Protein AF-A0A382LPT9-F1 (afdb_monomer)

Solvent-accessible surface area (backbone atoms only — not comparable to full-atom values): 5910 Å² total; per-residue (Å²): 134,86,81,78,83,80,83,74,87,54,73,67,58,54,51,52,51,52,52,52,52,49,56,51,48,67,55,47,56,62,49,50,55,54,50,51,54,55,49,51,54,54,45,52,52,50,50,53,51,48,38,54,50,27,38,51,52,50,20,51,52,32,30,73,76,68,75,42,80,48,74,69,98,51,57,66,79,59,36,95,70,71,63,90,87,71,70,61,94,87,47,79,73,87,77,123

Secondary structure (DSSP, 8-state):
-------PPPHHHHHHHHHHHHHHHHHHHHHHHHHHHHHHHHHHHHHHHHHHHHHHHHHHHHHHHHSS----SSTTTT-SSPPTT---TT---S--

pLDDT: m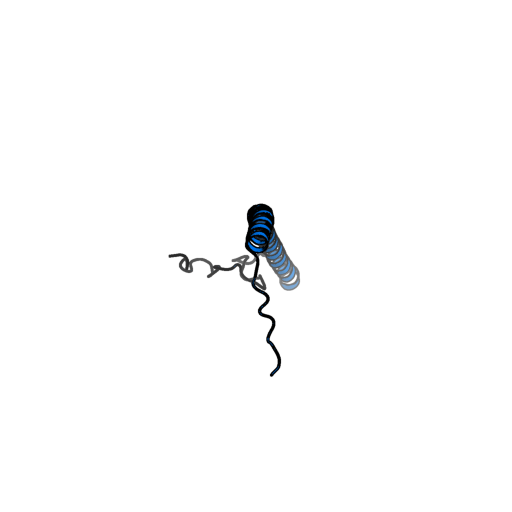ean 83.96, std 10.82, range [49.94, 96.88]

InterPro domains:
  IPR000983 General secretion pathway protein G-type pilin [PR00813] (8-33)
  IPR000983 General secretion pathway protein G-type pilin [PR00813] (44-62)
  IPR012902 Prokaryotic N-terminal methylation site [PF07963] (5-28)
  IPR012902 Prokaryotic N-terminal methylation site [TIGR02532] (6-29)
  IPR045584 Pilin-like [SSF54523] (9-64)

Radius of gyration: 27.94 Å; Cα contacts (8 Å, |Δi|>4): 37; chains: 1; bounding box: 41×29×91 Å

Organism: NCBI:txid408172

Foldseek 3Di:
DDDDPPPDDDPVNVVVVVVVVVVVCVVVVVVVVVVVVVVVVVVVVVVVVQLVVQQVVVQVVCCVPPVHRDGDPDSQVRGPDHPPQDPDDPDDRPPD

Sequence (96 aa):
MKQKIQNGFTLIELIIVMVLLGILAAVAVPKMGTTIASSEEATEDAIIAALSSAVEVYAMDQVVQNSNKSYPSNPFDEMDKLPDGYTGIGAPDQDG

Mean predicted aligned error: 10.97 Å

Structure (mmCIF, N/CA/C/O backbone):
data_AF-A0A382LPT9-F1
#
_entry.id   AF-A0A382LPT9-F1
#
loop_
_atom_site.group_PDB
_atom_site.id
_atom_site.type_symbol
_atom_site.label_atom_id
_atom_site.label_alt_id
_atom_site.label_comp_id
_atom_site.label_asym_id
_atom_site.label_entity_id
_atom_site.label_seq_id
_atom_site.pdbx_PDB_ins_code
_atom_site.Cartn_x
_atom_site.Cartn_y
_atom_site.Cartn_z
_atom_site.occupancy
_atom_site.B_iso_or_equiv
_atom_site.auth_seq_id
_atom_site.auth_comp_id
_atom_site.auth_asym_id
_atom_site.auth_atom_id
_atom_site.pdbx_PDB_model_num
ATOM 1 N N . MET A 1 1 ? 7.758 -11.571 58.841 1.00 63.91 1 MET A N 1
ATOM 2 C CA . MET A 1 1 ? 7.072 -12.032 57.613 1.00 63.91 1 MET A CA 1
ATOM 3 C C . MET A 1 1 ? 6.550 -10.801 56.880 1.00 63.91 1 MET A C 1
ATOM 5 O O . MET A 1 1 ? 5.771 -10.064 57.466 1.00 63.91 1 MET A O 1
ATOM 9 N N . LYS A 1 2 ? 7.043 -10.501 55.669 1.00 61.91 2 LYS A N 1
ATOM 10 C CA . LYS A 1 2 ? 6.535 -9.375 54.862 1.00 61.91 2 LYS A CA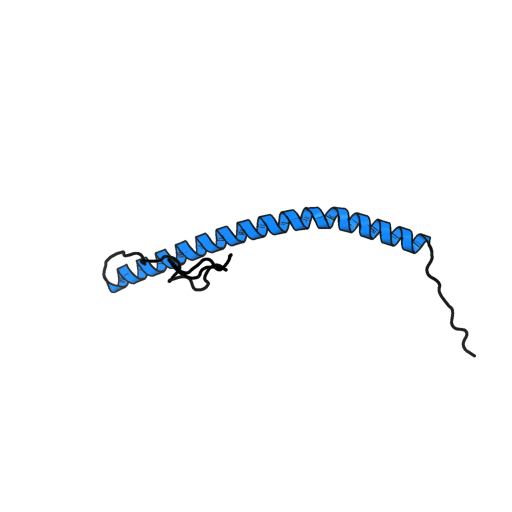 1
ATOM 11 C C . LYS A 1 2 ? 5.184 -9.779 54.265 1.00 61.91 2 LYS A C 1
ATOM 13 O O . LYS A 1 2 ? 5.131 -10.740 53.504 1.00 61.91 2 LYS A O 1
ATOM 18 N N . GLN A 1 3 ? 4.120 -9.066 54.623 1.00 67.00 3 GLN A N 1
ATOM 19 C CA . GLN A 1 3 ? 2.799 -9.229 54.017 1.00 67.00 3 GLN A CA 1
ATOM 20 C C . GLN A 1 3 ? 2.880 -8.776 52.552 1.00 67.00 3 GLN A C 1
ATOM 22 O O . GLN A 1 3 ? 3.212 -7.622 52.280 1.00 67.00 3 GLN A O 1
ATOM 27 N N . LYS A 1 4 ? 2.642 -9.689 51.602 1.00 69.50 4 LYS A N 1
ATOM 28 C CA . LYS A 1 4 ? 2.474 -9.323 50.191 1.00 69.50 4 LYS A CA 1
ATOM 29 C C . LYS A 1 4 ? 1.074 -8.740 50.034 1.00 69.50 4 LYS A C 1
ATOM 31 O O . LYS A 1 4 ? 0.096 -9.463 50.189 1.00 69.50 4 LYS A O 1
ATOM 36 N N . ILE A 1 5 ? 0.988 -7.451 49.728 1.00 73.06 5 ILE A N 1
ATOM 37 C CA . ILE A 1 5 ? -0.273 -6.814 49.351 1.00 73.06 5 ILE A CA 1
ATOM 38 C C . ILE A 1 5 ? -0.662 -7.378 47.980 1.00 73.06 5 ILE A C 1
ATOM 40 O O . ILE A 1 5 ? 0.043 -7.171 46.993 1.00 73.06 5 ILE A O 1
ATOM 44 N N . GLN A 1 6 ? -1.742 -8.154 47.936 1.00 70.50 6 GLN A N 1
ATOM 45 C CA . GLN A 1 6 ? -2.330 -8.638 46.693 1.00 70.50 6 GLN A CA 1
ATOM 46 C C . GLN A 1 6 ? -3.262 -7.544 46.164 1.00 70.50 6 GLN A C 1
ATOM 48 O O . GLN A 1 6 ? -4.417 -7.457 46.568 1.00 70.50 6 GLN A O 1
ATOM 53 N N . ASN A 1 7 ? -2.740 -6.675 45.298 1.00 74.12 7 ASN A N 1
ATOM 54 C CA . ASN A 1 7 ? -3.558 -5.708 44.570 1.00 74.12 7 ASN A CA 1
ATOM 55 C C . ASN A 1 7 ? -4.299 -6.459 43.456 1.00 74.12 7 ASN A C 1
ATOM 57 O O . ASN A 1 7 ? -3.715 -6.775 42.420 1.00 74.12 7 ASN A O 1
ATOM 61 N N . GLY A 1 8 ? -5.554 -6.826 43.716 1.00 73.56 8 GLY A N 1
ATOM 62 C CA . GLY A 1 8 ? -6.446 -7.413 42.720 1.00 73.56 8 GLY A CA 1
ATOM 63 C C . GLY A 1 8 ? -6.962 -6.354 41.746 1.00 73.56 8 GLY A C 1
ATOM 64 O O . GLY A 1 8 ? -7.254 -5.229 42.142 1.00 73.56 8 GLY A O 1
ATOM 65 N N . PHE A 1 9 ? -7.067 -6.734 40.477 1.00 78.12 9 PHE A N 1
ATOM 66 C CA . PHE A 1 9 ? -7.602 -5.904 39.401 1.00 78.12 9 PHE A CA 1
ATOM 67 C C . PHE A 1 9 ? -9.127 -5.751 39.541 1.00 78.12 9 PHE A C 1
ATOM 69 O O . PHE A 1 9 ? -9.819 -6.718 39.870 1.00 78.12 9 PHE A O 1
ATOM 76 N N . THR A 1 10 ? -9.667 -4.550 39.318 1.00 90.25 10 THR A N 1
ATOM 77 C CA . THR A 1 10 ? -11.102 -4.278 39.516 1.00 90.25 10 THR A CA 1
ATOM 78 C C . THR A 1 10 ? -11.920 -4.521 38.241 1.00 90.25 10 THR A C 1
ATOM 80 O O . THR A 1 10 ? -11.433 -4.356 37.126 1.00 90.25 10 THR A O 1
ATOM 83 N N . LEU A 1 11 ? -13.202 -4.892 38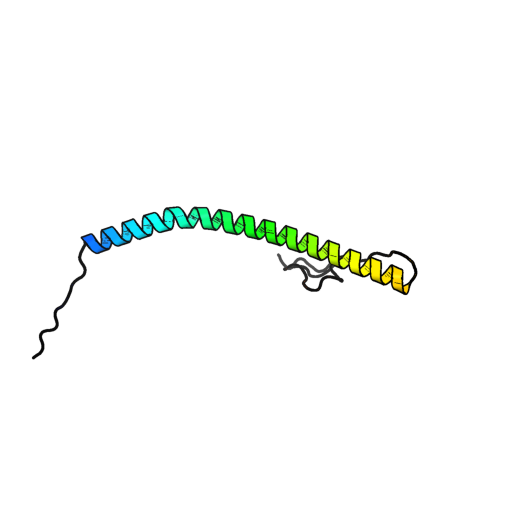.372 1.00 91.06 11 LEU A N 1
ATOM 84 C CA . LEU A 1 11 ? -14.077 -5.090 37.200 1.00 91.06 11 LEU A CA 1
ATOM 85 C C . LEU A 1 11 ? -14.247 -3.808 36.375 1.00 91.06 11 LEU A C 1
ATOM 87 O O . LEU A 1 11 ? -14.287 -3.862 35.148 1.00 91.06 11 LEU A O 1
ATOM 91 N N . ILE A 1 12 ? -14.313 -2.654 37.043 1.00 92.56 12 ILE A N 1
ATOM 92 C CA . ILE A 1 12 ? -14.439 -1.353 36.378 1.00 92.56 12 ILE A CA 1
ATOM 93 C C . ILE A 1 12 ? -13.223 -1.040 35.501 1.00 92.56 12 ILE A C 1
ATOM 95 O O . ILE A 1 12 ? -13.363 -0.481 34.419 1.00 92.56 12 ILE A O 1
ATOM 99 N N . GLU A 1 13 ? -12.040 -1.462 35.927 1.00 91.38 13 GLU A N 1
ATOM 100 C CA . GLU A 1 13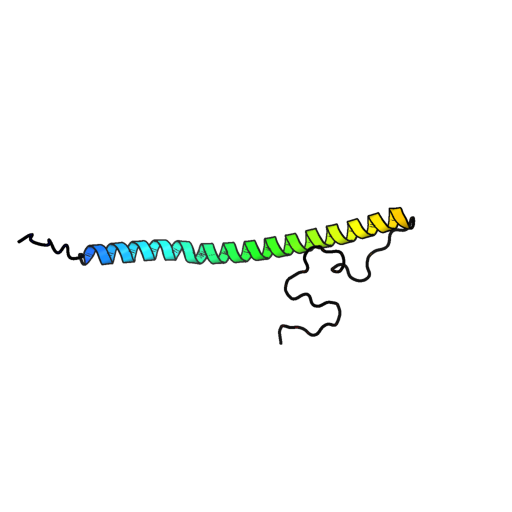 ? -10.789 -1.256 35.205 1.00 91.38 13 GLU A CA 1
ATOM 101 C C . GLU A 1 13 ? -10.754 -2.096 33.922 1.00 91.38 13 GLU A C 1
ATOM 103 O O . GLU A 1 13 ? -10.332 -1.610 32.877 1.00 91.38 13 GLU A O 1
ATOM 108 N N . LEU A 1 14 ? -11.333 -3.301 33.944 1.00 92.25 14 LEU A N 1
ATOM 109 C CA . LEU A 1 14 ? -11.465 -4.155 32.753 1.00 92.25 14 LEU A CA 1
ATOM 110 C C . LEU A 1 14 ? -12.452 -3.549 31.753 1.00 92.25 14 LEU A C 1
ATOM 112 O O . LEU A 1 14 ? -12.202 -3.560 30.549 1.00 92.25 14 LEU A O 1
ATOM 116 N N . ILE A 1 15 ? -13.549 -2.976 32.255 1.00 95.12 15 ILE A N 1
ATOM 117 C CA . ILE A 1 15 ? -14.557 -2.303 31.430 1.00 95.12 15 ILE A CA 1
ATOM 118 C C . ILE A 1 15 ? -13.954 -1.074 30.745 1.00 95.12 15 ILE A C 1
ATOM 120 O O . ILE A 1 15 ? -14.114 -0.914 29.537 1.00 95.12 15 ILE A O 1
ATOM 124 N N . ILE A 1 16 ? -13.226 -0.229 31.481 1.00 95.19 16 ILE A N 1
ATOM 125 C CA . ILE A 1 16 ? -12.582 0.959 30.904 1.00 95.19 16 ILE A CA 1
ATOM 126 C C . ILE A 1 16 ? -11.572 0.549 29.828 1.00 95.19 16 ILE A C 1
ATOM 128 O O . ILE A 1 16 ? -11.579 1.125 28.743 1.00 95.19 16 ILE A O 1
ATOM 132 N N . VAL A 1 17 ? -10.754 -0.479 30.076 1.00 95.38 17 VAL A N 1
ATOM 133 C CA . VAL A 1 17 ? -9.801 -0.986 29.076 1.00 95.38 17 VAL A CA 1
ATOM 134 C C . VAL A 1 17 ? -10.521 -1.476 27.818 1.00 95.38 17 VAL A C 1
ATOM 136 O O . VAL A 1 17 ? -10.113 -1.117 26.717 1.00 95.38 17 VAL A O 1
ATOM 139 N N . MET A 1 18 ? -11.617 -2.229 27.947 1.00 95.12 18 MET A N 1
ATOM 140 C CA . MET A 1 18 ? -12.399 -2.691 26.793 1.00 95.12 18 MET A CA 1
ATOM 141 C C . MET A 1 18 ? -12.998 -1.526 25.994 1.00 95.12 18 MET A C 1
ATOM 143 O O . MET A 1 18 ? -12.964 -1.548 24.765 1.00 95.12 18 MET A O 1
ATOM 147 N N . VAL A 1 19 ? -13.507 -0.494 26.673 1.00 96.69 19 VAL A N 1
ATOM 148 C CA . VAL A 1 19 ? -14.031 0.714 26.018 1.00 96.69 19 VAL A CA 1
ATOM 149 C C . VAL A 1 19 ? -12.920 1.448 25.267 1.00 96.69 19 VAL A C 1
ATOM 151 O O . VAL A 1 19 ? -13.105 1.805 24.105 1.00 96.69 19 VAL A O 1
ATOM 154 N N . LEU A 1 20 ? -11.750 1.628 25.885 1.00 96.44 20 LEU A N 1
ATOM 155 C CA . LEU A 1 20 ? -10.602 2.270 25.240 1.00 96.44 20 LEU A CA 1
ATOM 156 C C . LEU A 1 20 ? -10.119 1.475 24.020 1.00 96.44 20 LEU A C 1
ATOM 158 O O . LEU A 1 20 ? -9.925 2.058 22.955 1.00 96.44 20 LEU A O 1
ATOM 162 N N . LEU A 1 21 ? -9.985 0.151 24.141 1.00 96.38 21 LEU A N 1
ATOM 163 C CA . LEU A 1 21 ? -9.633 -0.722 23.018 1.00 96.38 21 LEU A CA 1
ATOM 164 C C . LEU A 1 21 ? -10.686 -0.667 21.902 1.00 96.38 21 LEU A C 1
ATOM 166 O O . LEU A 1 21 ? -10.318 -0.637 20.731 1.00 96.38 21 LEU A O 1
ATOM 170 N N . GLY A 1 22 ? -11.975 -0.584 22.245 1.00 96.88 22 GLY A N 1
ATOM 171 C CA . GLY A 1 22 ? -13.063 -0.422 21.280 1.00 96.88 22 GLY A CA 1
ATOM 172 C C . GLY A 1 22 ? -12.971 0.886 20.490 1.00 96.88 22 GLY A C 1
ATOM 173 O O . GLY A 1 22 ? -13.093 0.871 19.266 1.00 96.88 22 GLY A O 1
ATOM 174 N N . ILE A 1 23 ? -12.691 2.009 21.163 1.00 96.31 23 ILE A N 1
ATOM 175 C CA . ILE A 1 23 ? -12.507 3.317 20.510 1.00 96.31 23 ILE A CA 1
ATOM 176 C C . ILE A 1 23 ? -11.276 3.295 19.594 1.00 96.31 23 ILE A C 1
ATOM 178 O O . ILE A 1 23 ? -11.354 3.736 18.447 1.00 96.31 23 ILE A O 1
ATOM 182 N N . LEU A 1 24 ? -10.151 2.754 20.073 1.00 96.19 24 LEU A N 1
ATOM 183 C CA . LEU A 1 24 ? -8.929 2.632 19.274 1.00 96.19 24 LEU A CA 1
ATOM 184 C C . LEU A 1 24 ? -9.153 1.755 18.035 1.00 96.19 24 LEU A C 1
ATOM 186 O O . LEU A 1 24 ? -8.747 2.141 16.940 1.00 96.19 24 LEU A O 1
ATOM 190 N N . ALA A 1 25 ? -9.842 0.620 18.180 1.00 94.69 25 ALA A N 1
ATOM 191 C CA . ALA A 1 25 ? -10.159 -0.276 17.071 1.00 94.69 25 ALA A CA 1
ATOM 192 C C . ALA A 1 25 ? -11.082 0.384 16.034 1.00 94.69 25 ALA A C 1
ATOM 194 O O . ALA A 1 25 ? -10.826 0.276 14.835 1.00 94.69 25 ALA A O 1
ATOM 195 N N . ALA A 1 26 ? -12.106 1.120 16.482 1.00 95.00 26 ALA A N 1
ATOM 196 C CA . ALA A 1 26 ? -13.045 1.813 15.600 1.00 95.00 26 ALA A CA 1
ATOM 197 C C . ALA A 1 26 ? -12.362 2.849 14.689 1.00 95.00 26 ALA A C 1
ATOM 199 O O . ALA A 1 26 ? -12.795 3.045 13.557 1.00 95.00 26 ALA A O 1
ATOM 200 N N . VAL A 1 27 ? -11.285 3.489 15.156 1.00 93.62 27 VAL A N 1
ATOM 201 C CA . VAL A 1 27 ? -10.503 4.454 14.362 1.00 93.62 27 VAL A CA 1
ATOM 202 C C . VAL A 1 27 ? -9.402 3.769 13.544 1.00 93.62 27 VAL A C 1
ATOM 204 O O . VAL A 1 27 ? -9.140 4.164 12.408 1.00 93.62 27 VAL A O 1
ATOM 207 N N . ALA A 1 28 ? -8.744 2.745 14.095 1.00 91.88 28 ALA A N 1
ATOM 208 C CA . ALA A 1 28 ? -7.604 2.090 13.454 1.00 91.88 28 ALA A CA 1
ATOM 209 C C . ALA A 1 28 ? -7.993 1.281 12.207 1.00 91.88 28 ALA A C 1
ATOM 211 O O . ALA A 1 28 ? -7.304 1.367 11.191 1.00 91.88 28 ALA A O 1
ATOM 212 N N . VAL A 1 29 ? -9.101 0.534 12.262 1.00 90.06 29 VAL A N 1
ATOM 213 C CA . VAL A 1 29 ? -9.563 -0.325 11.157 1.00 90.06 29 VAL A CA 1
ATOM 214 C C . VAL A 1 29 ? -9.813 0.452 9.852 1.00 90.06 29 VAL A C 1
ATOM 216 O O . VAL A 1 29 ? -9.200 0.097 8.843 1.00 90.06 29 VAL A O 1
ATOM 219 N N . PRO A 1 30 ? -10.638 1.521 9.818 1.00 89.19 30 PRO A N 1
ATOM 220 C CA . PRO A 1 30 ? -10.882 2.260 8.577 1.00 89.19 30 PRO A CA 1
ATOM 221 C C . PRO A 1 30 ? -9.621 2.961 8.061 1.00 89.19 30 PRO A C 1
ATOM 223 O O . PRO A 1 30 ? -9.361 2.955 6.859 1.00 89.19 30 PRO A O 1
ATOM 226 N N . LYS A 1 31 ? -8.796 3.511 8.965 1.00 87.56 31 LYS A N 1
ATOM 227 C CA . LYS A 1 31 ? -7.527 4.149 8.601 1.00 87.56 31 LYS A CA 1
ATOM 228 C C . LYS A 1 31 ? -6.600 3.169 7.881 1.00 87.56 31 LYS A C 1
ATOM 230 O O . LYS A 1 31 ? -6.061 3.515 6.835 1.00 87.56 31 LYS A O 1
ATOM 235 N N . MET A 1 32 ? -6.447 1.953 8.406 1.00 86.38 32 MET A N 1
ATOM 236 C CA . MET A 1 32 ? -5.569 0.943 7.813 1.00 86.38 32 MET A CA 1
ATOM 237 C C . MET A 1 32 ? -5.989 0.587 6.383 1.00 86.38 32 MET A C 1
ATOM 239 O O . MET A 1 32 ? -5.131 0.544 5.509 1.00 86.38 32 MET A O 1
ATOM 243 N N . GLY A 1 33 ? -7.292 0.431 6.119 1.00 86.81 33 GLY A N 1
ATOM 244 C CA . GLY A 1 33 ? -7.799 0.186 4.763 1.00 86.81 33 GLY A CA 1
ATOM 245 C C . GLY A 1 33 ? -7.448 1.310 3.783 1.00 86.81 33 GLY A C 1
ATOM 246 O O . GLY A 1 33 ? -6.927 1.047 2.705 1.00 86.81 33 GLY A O 1
ATOM 247 N N . THR A 1 34 ? -7.649 2.572 4.182 1.00 84.69 34 THR A N 1
ATOM 248 C CA . THR A 1 34 ? -7.286 3.724 3.333 1.00 84.69 34 THR A CA 1
ATOM 249 C C . THR A 1 34 ? -5.780 3.848 3.108 1.00 84.69 34 THR A C 1
ATOM 251 O O . THR A 1 34 ? -5.352 4.187 2.010 1.00 84.69 34 THR A O 1
ATOM 254 N N . THR A 1 35 ? -4.965 3.548 4.125 1.00 84.81 35 THR A N 1
ATOM 255 C CA . THR A 1 35 ? -3.504 3.595 4.011 1.00 84.81 35 THR A CA 1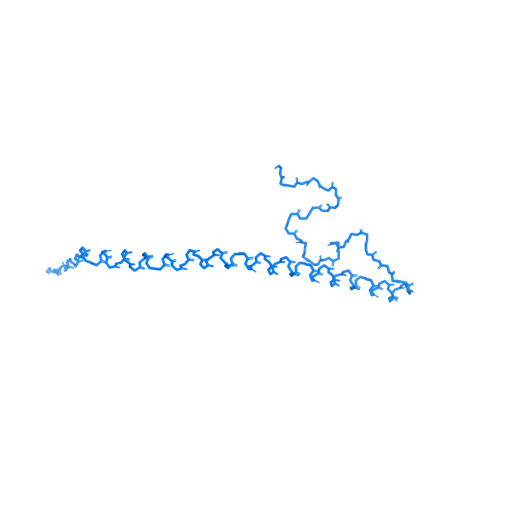
ATOM 256 C C . THR A 1 35 ? -2.987 2.521 3.061 1.00 84.81 35 THR A C 1
ATOM 258 O O . THR A 1 35 ? -2.127 2.835 2.245 1.00 84.81 35 THR A O 1
ATOM 261 N N . ILE A 1 36 ? -3.522 1.296 3.120 1.00 87.75 36 ILE A N 1
ATOM 262 C CA . ILE A 1 36 ? -3.145 0.212 2.200 1.00 87.75 36 ILE A CA 1
ATOM 263 C C . ILE A 1 36 ? -3.458 0.615 0.759 1.00 87.75 36 ILE A C 1
ATOM 265 O O . ILE A 1 36 ? -2.538 0.657 -0.048 1.00 87.75 36 ILE A O 1
ATOM 269 N N . ALA A 1 37 ? -4.695 1.036 0.476 1.00 85.75 37 ALA A N 1
ATOM 270 C CA . ALA A 1 37 ? -5.093 1.453 -0.870 1.00 85.75 37 ALA A CA 1
ATOM 271 C C . ALA A 1 37 ? -4.213 2.593 -1.418 1.00 85.75 37 ALA A C 1
ATOM 273 O O . ALA A 1 37 ? -3.718 2.520 -2.536 1.00 85.75 37 ALA A O 1
ATOM 274 N N . SER A 1 38 ? -3.938 3.619 -0.602 1.00 87.56 38 SER A N 1
ATOM 275 C CA . SER A 1 38 ? -3.050 4.718 -1.016 1.00 87.56 38 SER A CA 1
ATOM 276 C C . SER A 1 38 ? -1.594 4.281 -1.220 1.00 87.56 38 SER A C 1
ATOM 278 O O . SER A 1 38 ? -0.864 4.896 -1.988 1.00 87.56 38 SER A O 1
ATOM 280 N N . SER A 1 39 ? -1.155 3.239 -0.505 1.00 86.56 39 SER A N 1
ATOM 281 C CA . SER A 1 39 ? 0.206 2.707 -0.620 1.00 86.56 39 SER A CA 1
ATOM 282 C C . SER A 1 39 ? 0.352 1.840 -1.868 1.00 86.56 39 SER A C 1
ATOM 284 O O . SER A 1 39 ? 1.412 1.867 -2.487 1.00 86.56 39 SER A O 1
ATOM 286 N N . GLU A 1 40 ? -0.696 1.103 -2.246 1.00 86.75 40 GLU A N 1
ATOM 287 C CA . GLU A 1 40 ? -0.781 0.373 -3.516 1.00 86.75 40 GLU A CA 1
ATOM 288 C C . GLU A 1 40 ? -0.722 1.349 -4.696 1.00 86.75 40 GLU A C 1
ATOM 290 O O . GLU A 1 40 ? 0.191 1.239 -5.510 1.00 86.75 40 GLU A O 1
ATOM 295 N N . GLU A 1 41 ? -1.577 2.378 -4.713 1.00 88.75 41 GLU A N 1
ATOM 296 C CA . GLU A 1 41 ? -1.582 3.420 -5.758 1.00 88.75 41 GLU A CA 1
ATOM 297 C C . GLU A 1 41 ? -0.215 4.116 -5.877 1.00 88.75 41 GLU A C 1
ATOM 299 O O . GLU A 1 41 ? 0.365 4.203 -6.958 1.00 88.75 41 GLU A O 1
ATOM 304 N N . ALA A 1 42 ? 0.375 4.531 -4.750 1.00 88.00 42 ALA A N 1
ATOM 305 C CA . ALA A 1 42 ? 1.698 5.155 -4.751 1.00 88.00 42 ALA A CA 1
ATOM 306 C C . ALA A 1 42 ? 2.813 4.209 -5.236 1.00 88.00 42 ALA A C 1
ATOM 308 O O . ALA A 1 42 ? 3.808 4.665 -5.802 1.00 88.00 42 ALA A O 1
ATOM 309 N N . THR A 1 43 ? 2.675 2.902 -4.998 1.00 87.81 43 THR A N 1
ATOM 310 C CA . THR A 1 43 ? 3.639 1.899 -5.469 1.00 87.81 43 THR A CA 1
ATOM 311 C C . THR A 1 43 ? 3.510 1.688 -6.974 1.00 87.81 43 THR A C 1
ATOM 313 O O . THR A 1 43 ? 4.532 1.641 -7.658 1.00 87.81 43 THR A O 1
ATOM 316 N N . GLU A 1 44 ? 2.288 1.614 -7.503 1.00 87.12 44 GLU A N 1
ATOM 317 C CA . GLU A 1 44 ? 2.034 1.523 -8.946 1.00 87.12 44 GLU A CA 1
ATOM 318 C C . GLU A 1 44 ? 2.608 2.734 -9.689 1.00 87.12 44 GLU A C 1
ATOM 320 O O . GLU A 1 44 ? 3.388 2.573 -10.633 1.00 87.12 44 GLU A O 1
ATOM 325 N N . ASP A 1 45 ? 2.320 3.94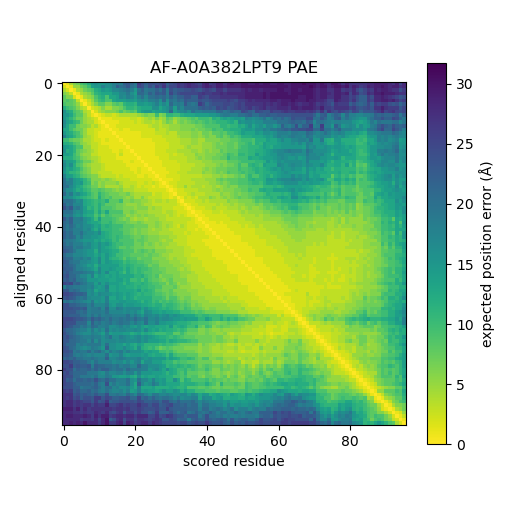4 -9.205 1.00 89.56 45 ASP A N 1
ATOM 326 C CA . ASP A 1 45 ? 2.854 5.184 -9.771 1.00 89.56 45 ASP A CA 1
ATOM 327 C C . ASP A 1 45 ? 4.388 5.210 -9.745 1.00 89.56 45 ASP A C 1
ATOM 329 O O . ASP A 1 45 ? 5.037 5.598 -10.724 1.00 89.56 45 ASP A O 1
ATOM 333 N N . ALA A 1 46 ? 4.995 4.756 -8.643 1.00 89.00 46 ALA A N 1
ATOM 334 C CA . ALA A 1 46 ? 6.445 4.675 -8.518 1.00 89.00 46 ALA A CA 1
ATOM 335 C C . ALA A 1 46 ? 7.061 3.685 -9.518 1.00 89.00 46 ALA A C 1
ATOM 337 O O . ALA A 1 46 ? 8.110 3.977 -10.097 1.00 89.00 46 ALA A O 1
ATOM 338 N N . ILE A 1 47 ? 6.412 2.540 -9.755 1.00 87.81 47 ILE A N 1
ATOM 339 C CA . ILE A 1 47 ? 6.860 1.545 -10.737 1.00 87.81 47 ILE A CA 1
ATOM 340 C C . ILE A 1 47 ? 6.792 2.125 -12.153 1.00 87.81 47 ILE A C 1
ATOM 342 O O . ILE A 1 47 ? 7.766 2.016 -12.897 1.00 87.81 47 ILE A O 1
ATOM 346 N N . ILE A 1 48 ? 5.692 2.788 -12.524 1.00 89.12 48 ILE A N 1
ATOM 347 C CA . ILE A 1 48 ? 5.532 3.406 -13.852 1.00 89.12 48 ILE A CA 1
ATOM 348 C C . ILE A 1 48 ? 6.572 4.512 -14.073 1.00 89.12 48 ILE A C 1
ATOM 350 O O . ILE A 1 48 ? 7.172 4.606 -15.151 1.00 89.12 48 ILE A O 1
ATOM 354 N N . ALA A 1 49 ? 6.816 5.342 -13.056 1.00 90.31 49 ALA A N 1
ATOM 355 C CA . ALA A 1 49 ? 7.825 6.393 -13.114 1.00 90.31 49 ALA A CA 1
ATOM 356 C C . ALA A 1 49 ? 9.241 5.813 -13.270 1.00 90.31 49 ALA A C 1
ATOM 358 O O . ALA A 1 49 ? 10.011 6.283 -14.111 1.00 90.31 49 ALA A O 1
ATOM 359 N N . ALA A 1 50 ? 9.569 4.7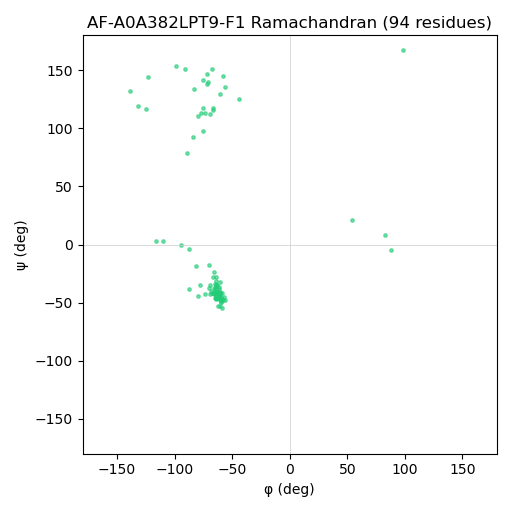64 -12.509 1.00 89.69 50 ALA A N 1
ATOM 360 C CA . ALA A 1 50 ? 10.850 4.073 -12.605 1.00 89.69 50 ALA A CA 1
ATOM 361 C C . ALA A 1 50 ? 11.046 3.420 -13.983 1.00 89.69 50 ALA A C 1
ATOM 363 O O . ALA A 1 50 ? 12.106 3.583 -14.585 1.00 89.69 50 ALA A O 1
ATOM 364 N N . LEU A 1 51 ? 10.012 2.762 -14.515 1.00 90.12 51 LEU A N 1
ATOM 365 C CA . LEU A 1 51 ? 10.015 2.160 -15.850 1.00 90.12 51 LEU A CA 1
ATOM 366 C C . LEU A 1 51 ? 10.270 3.210 -16.938 1.00 90.12 51 LEU A C 1
ATOM 368 O O . LEU A 1 51 ? 11.152 3.049 -17.779 1.00 90.12 51 LEU A O 1
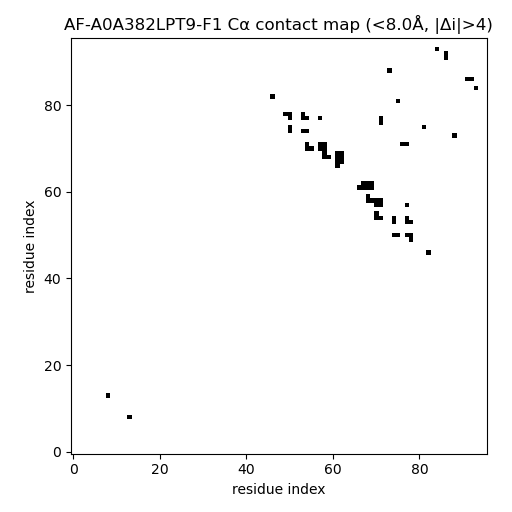ATOM 372 N N . SER A 1 52 ? 9.526 4.317 -16.896 1.00 90.25 52 SER A N 1
ATOM 373 C CA . SER A 1 52 ? 9.665 5.411 -17.865 1.00 90.25 52 SER A CA 1
ATOM 374 C C . SER A 1 52 ? 11.066 6.020 -17.823 1.00 90.25 52 SER A C 1
ATOM 376 O O . SER A 1 52 ? 11.663 6.290 -18.866 1.00 90.25 52 SER A O 1
ATOM 378 N N . SER A 1 53 ? 11.614 6.197 -16.617 1.00 91.19 53 SER A N 1
ATOM 379 C CA . SER A 1 53 ? 12.978 6.686 -16.426 1.00 91.19 53 SER A CA 1
ATOM 380 C C . SER A 1 53 ? 14.014 5.714 -16.989 1.00 91.19 53 SER A C 1
ATOM 382 O O . SER A 1 53 ? 14.927 6.151 -17.682 1.00 91.19 53 SER A O 1
ATOM 384 N N . ALA A 1 54 ? 13.884 4.416 -16.713 1.00 89.69 54 ALA A N 1
ATOM 385 C CA . ALA A 1 54 ? 14.812 3.392 -17.191 1.00 89.69 54 ALA A CA 1
ATOM 386 C C . ALA A 1 54 ? 14.860 3.340 -18.727 1.00 89.69 54 ALA A C 1
ATOM 388 O O . ALA A 1 54 ? 15.931 3.393 -19.331 1.00 89.69 54 ALA A O 1
ATOM 389 N N . VAL A 1 55 ? 13.688 3.339 -19.366 1.00 91.38 55 VAL A N 1
ATOM 390 C CA . VAL A 1 55 ? 13.563 3.308 -20.828 1.00 91.38 55 VAL A CA 1
ATOM 391 C C . VAL A 1 55 ? 14.131 4.572 -21.480 1.00 91.38 55 VAL A C 1
ATOM 393 O O . VAL A 1 55 ? 14.794 4.481 -22.515 1.00 91.38 55 VAL A O 1
ATOM 396 N N . GLU A 1 56 ? 13.904 5.755 -20.901 1.00 90.50 56 GLU A N 1
ATOM 397 C CA . GLU A 1 56 ? 14.457 7.001 -21.448 1.00 90.50 56 GLU A CA 1
ATOM 398 C C . GLU A 1 56 ? 15.979 7.070 -21.266 1.00 90.50 56 GLU A C 1
ATOM 400 O O . GLU A 1 56 ? 16.678 7.504 -22.183 1.00 90.50 56 GLU A O 1
ATOM 405 N N . VAL A 1 57 ? 16.509 6.589 -20.135 1.00 90.81 57 VAL A N 1
ATOM 406 C CA . VAL A 1 57 ? 17.959 6.480 -19.909 1.00 90.81 57 VAL A CA 1
ATOM 407 C C . VAL A 1 57 ? 18.599 5.566 -20.953 1.00 90.81 57 VAL A C 1
ATOM 409 O O . VAL A 1 57 ? 19.570 5.978 -21.587 1.00 90.81 57 VAL A O 1
ATOM 412 N N . TYR A 1 58 ? 18.021 4.388 -21.207 1.00 90.44 58 TYR A N 1
ATOM 413 C CA . TYR A 1 58 ? 18.490 3.494 -22.269 1.00 90.44 58 TYR A CA 1
ATOM 414 C C . TYR A 1 58 ? 18.472 4.182 -23.635 1.00 90.44 58 TYR A C 1
ATOM 416 O O . TYR A 1 58 ? 19.448 4.157 -24.385 1.00 90.44 58 TYR A O 1
ATOM 424 N N . ALA A 1 59 ? 17.365 4.847 -23.967 1.00 89.50 59 ALA A N 1
ATOM 425 C CA . ALA A 1 59 ? 17.229 5.502 -25.257 1.00 89.50 59 ALA A CA 1
ATOM 426 C C . ALA A 1 59 ? 18.243 6.646 -25.437 1.00 89.50 59 ALA A C 1
ATOM 428 O O . ALA A 1 59 ? 18.732 6.855 -26.548 1.00 89.50 59 ALA A O 1
ATOM 429 N N . MET A 1 60 ? 18.583 7.369 -24.366 1.00 90.50 60 MET A N 1
ATOM 430 C CA . MET A 1 60 ? 19.646 8.378 -24.371 1.00 90.50 60 MET A CA 1
ATOM 431 C C . MET A 1 60 ? 21.032 7.764 -24.543 1.00 90.50 60 MET A C 1
ATOM 433 O O . MET A 1 60 ? 21.819 8.278 -25.339 1.00 90.50 60 MET A O 1
ATOM 437 N N . ASP A 1 61 ? 21.316 6.651 -23.873 1.00 90.06 61 ASP A N 1
ATOM 438 C CA . ASP A 1 61 ? 22.576 5.925 -24.038 1.00 90.06 61 ASP A CA 1
ATOM 439 C C . ASP A 1 61 ? 22.759 5.446 -25.492 1.00 90.06 61 ASP A C 1
ATOM 441 O O . ASP A 1 61 ? 23.800 5.668 -26.113 1.00 90.06 61 ASP A O 1
ATOM 445 N N . GLN A 1 62 ? 21.690 4.945 -26.116 1.00 91.50 62 GLN A N 1
ATOM 446 C CA . GLN A 1 62 ? 21.706 4.549 -27.528 1.00 91.50 62 GLN A CA 1
ATOM 447 C C . GLN A 1 62 ? 21.943 5.721 -28.486 1.00 91.50 62 GLN A C 1
ATOM 449 O O . GLN A 1 62 ? 22.644 5.562 -29.490 1.00 91.50 62 GLN A O 1
ATOM 454 N N . VAL A 1 63 ? 21.418 6.912 -28.183 1.00 92.25 63 VAL A N 1
ATOM 455 C CA . VAL A 1 63 ? 21.720 8.120 -28.965 1.00 92.25 63 VAL A CA 1
ATOM 456 C C . VAL A 1 63 ? 23.197 8.486 -28.842 1.00 92.25 63 VAL A C 1
ATOM 458 O O . VAL A 1 63 ? 23.819 8.820 -29.849 1.00 92.25 63 VAL A O 1
ATOM 461 N N . VAL A 1 64 ? 23.777 8.396 -27.644 1.00 92.75 64 VAL A N 1
ATOM 462 C CA . VAL A 1 64 ? 25.198 8.700 -27.420 1.00 92.75 64 VAL A CA 1
ATOM 463 C C . VAL A 1 64 ? 26.102 7.695 -28.137 1.00 92.75 64 VAL A C 1
ATOM 465 O O . VAL A 1 64 ? 27.077 8.099 -28.770 1.00 92.75 64 VAL A O 1
ATOM 468 N N . GLN A 1 65 ? 25.775 6.404 -28.082 1.00 91.31 65 GLN A N 1
ATOM 469 C CA . GLN A 1 65 ? 26.611 5.347 -28.656 1.00 91.31 65 GLN A CA 1
ATOM 470 C C . GLN A 1 65 ? 26.448 5.205 -30.172 1.00 91.31 65 GLN A C 1
ATOM 472 O O . GLN A 1 65 ? 27.431 5.076 -30.898 1.00 91.31 65 GLN A O 1
ATOM 477 N N . ASN A 1 66 ? 25.208 5.235 -30.660 1.00 91.69 66 ASN A N 1
ATOM 478 C CA . ASN A 1 66 ? 24.867 4.846 -32.029 1.00 91.69 66 ASN A CA 1
ATOM 479 C C . ASN A 1 66 ? 24.300 6.003 -32.865 1.00 91.69 66 ASN A C 1
ATOM 481 O O . ASN A 1 66 ? 23.909 5.788 -34.012 1.00 91.69 66 ASN A O 1
ATOM 485 N N . SER A 1 67 ? 24.229 7.226 -32.316 1.00 90.19 67 SER A N 1
ATOM 486 C CA . SER A 1 67 ? 23.592 8.393 -32.960 1.00 90.19 67 SER A CA 1
ATOM 487 C C . SER A 1 67 ? 22.139 8.145 -33.393 1.00 90.19 67 SER A C 1
ATOM 489 O O . SER A 1 67 ? 21.616 8.838 -34.265 1.00 90.19 67 SER A O 1
ATOM 491 N N . ASN A 1 68 ? 21.476 7.154 -32.793 1.00 89.94 68 ASN A N 1
ATOM 492 C CA . ASN A 1 68 ? 20.119 6.746 -33.127 1.00 89.94 68 ASN A CA 1
ATOM 493 C C . ASN A 1 68 ? 19.336 6.444 -31.845 1.00 89.94 68 ASN A C 1
ATOM 495 O O . ASN A 1 68 ? 19.821 5.716 -30.980 1.00 89.94 68 ASN A O 1
ATOM 499 N N . LYS A 1 69 ? 18.117 6.986 -31.729 1.00 88.81 69 LYS A N 1
ATOM 500 C CA . LYS A 1 69 ? 17.235 6.713 -30.590 1.00 88.81 69 LYS A CA 1
ATOM 501 C C . LYS A 1 69 ? 16.570 5.357 -30.806 1.00 88.81 69 LYS A C 1
ATOM 503 O O . LYS A 1 69 ? 15.723 5.213 -31.683 1.00 88.81 69 LYS A O 1
ATOM 508 N N . SER A 1 70 ? 16.952 4.377 -29.996 1.00 86.69 70 SER A N 1
ATOM 509 C CA . SER A 1 70 ? 16.330 3.053 -29.966 1.00 86.69 70 SER A CA 1
ATOM 510 C C . SER A 1 70 ? 15.832 2.759 -28.562 1.00 86.69 70 SER A C 1
ATOM 512 O O . SER A 1 70 ? 16.474 3.133 -27.588 1.00 86.69 70 SER A O 1
ATOM 514 N N . TYR A 1 71 ? 14.701 2.072 -28.473 1.00 86.56 71 TYR A N 1
ATOM 515 C CA . TYR A 1 71 ? 14.132 1.607 -27.212 1.00 86.56 71 TYR A CA 1
ATOM 516 C C . TYR A 1 71 ? 14.483 0.131 -26.986 1.00 86.56 71 TYR A C 1
ATOM 518 O O . TYR A 1 71 ? 14.730 -0.578 -27.971 1.00 86.56 71 TYR A O 1
ATOM 526 N N . PRO A 1 72 ? 14.532 -0.329 -25.724 1.00 84.44 72 PRO A N 1
ATOM 527 C CA . PRO A 1 72 ? 14.785 -1.731 -25.426 1.00 84.44 72 PRO A CA 1
ATOM 528 C C . PRO A 1 72 ? 13.597 -2.581 -25.896 1.00 84.44 72 PRO A C 1
ATOM 530 O O . PRO A 1 72 ? 12.456 -2.117 -25.937 1.00 84.44 72 PRO A O 1
ATOM 533 N N . SER A 1 73 ? 13.851 -3.841 -26.257 1.00 83.94 73 SE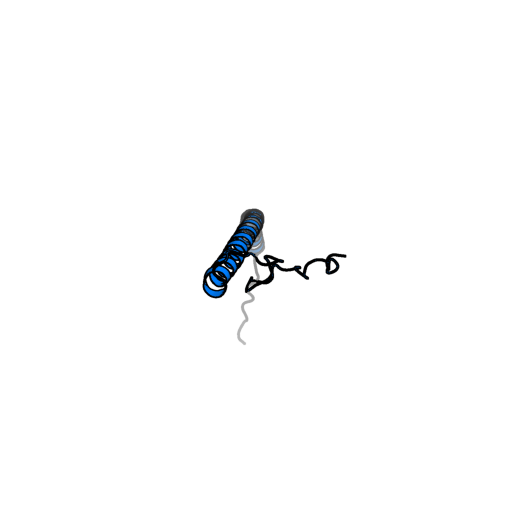R A N 1
ATOM 534 C CA . SER A 1 73 ? 12.793 -4.780 -26.667 1.00 83.94 73 SER A CA 1
ATOM 535 C C . SER A 1 73 ? 11.812 -5.095 -25.540 1.00 83.94 73 SER A C 1
ATOM 537 O O . SER A 1 73 ? 10.650 -5.400 -25.800 1.00 83.94 73 SER A O 1
ATOM 539 N N . ASN A 1 74 ? 12.283 -5.013 -24.298 1.00 83.88 74 ASN A N 1
ATOM 540 C CA . ASN A 1 74 ? 11.501 -5.202 -23.094 1.00 83.88 74 ASN A CA 1
ATOM 541 C C . ASN A 1 74 ? 11.805 -4.045 -22.130 1.00 83.88 74 ASN A C 1
ATOM 543 O O . ASN A 1 74 ? 12.955 -3.879 -21.730 1.00 83.88 74 ASN A O 1
ATOM 547 N N . PRO A 1 75 ? 10.809 -3.229 -21.757 1.00 81.25 75 PRO A N 1
ATOM 548 C CA . PRO A 1 75 ? 11.049 -2.033 -20.958 1.00 81.25 75 PRO A CA 1
ATOM 549 C C . PRO A 1 75 ? 11.448 -2.346 -19.505 1.00 81.25 75 PRO A C 1
ATOM 551 O O . PRO A 1 75 ? 12.018 -1.484 -18.844 1.00 81.25 75 PRO A O 1
ATOM 554 N N . PHE A 1 76 ? 11.191 -3.566 -19.016 1.00 83.06 76 PHE A N 1
ATOM 555 C CA . PHE A 1 76 ? 11.552 -3.992 -17.659 1.00 83.06 76 PHE A CA 1
ATOM 556 C C . PHE A 1 76 ? 13.014 -4.433 -17.517 1.00 83.06 76 PHE A C 1
ATOM 558 O O . PHE A 1 76 ? 13.518 -4.446 -16.399 1.00 83.06 76 PHE A O 1
ATOM 565 N N . ASP A 1 77 ? 13.706 -4.753 -18.616 1.00 82.38 77 ASP A N 1
ATOM 566 C CA . ASP A 1 77 ? 15.097 -5.239 -18.567 1.00 82.38 77 ASP A CA 1
ATOM 567 C C . ASP A 1 77 ? 16.076 -4.168 -18.060 1.00 82.38 77 ASP A C 1
ATOM 569 O O . ASP A 1 77 ? 17.130 -4.489 -17.520 1.00 82.38 77 ASP A O 1
ATOM 573 N N . GLU A 1 78 ? 15.705 -2.895 -18.203 1.00 82.38 78 GLU A N 1
ATOM 574 C CA . GLU A 1 78 ? 16.534 -1.742 -17.841 1.00 82.38 78 GLU A CA 1
ATOM 575 C C . GLU A 1 78 ? 16.240 -1.213 -16.423 1.00 82.38 78 GLU A C 1
ATOM 577 O O . GLU A 1 78 ? 16.840 -0.235 -15.975 1.00 82.38 78 GLU A O 1
ATOM 582 N N . MET A 1 79 ? 15.290 -1.819 -15.701 1.00 80.75 79 MET A N 1
ATOM 583 C CA . MET A 1 79 ? 14.948 -1.411 -14.337 1.00 80.75 79 MET A CA 1
ATOM 584 C C . MET A 1 79 ? 15.895 -2.040 -13.307 1.00 80.75 79 MET A C 1
ATOM 586 O O . MET A 1 79 ? 16.097 -3.249 -13.292 1.00 80.75 79 MET A O 1
ATOM 590 N N . ASP A 1 80 ? 16.386 -1.234 -12.361 1.00 79.62 80 ASP A N 1
ATOM 591 C CA . ASP A 1 80 ? 17.216 -1.706 -11.234 1.00 79.62 80 ASP A CA 1
ATOM 592 C C . ASP A 1 80 ? 16.444 -2.638 -10.277 1.00 79.62 80 ASP A C 1
ATOM 594 O O . ASP A 1 80 ? 16.986 -3.600 -9.734 1.00 79.62 80 ASP A O 1
ATOM 598 N N . LYS A 1 81 ? 15.139 -2.387 -10.107 1.00 79.12 81 LYS A N 1
ATOM 599 C CA . LYS A 1 81 ? 14.226 -3.250 -9.354 1.00 79.12 81 LYS A CA 1
ATOM 600 C C . LYS A 1 81 ? 13.042 -3.644 -10.229 1.00 79.12 81 LYS A C 1
ATOM 602 O O . LYS A 1 81 ? 12.232 -2.797 -10.597 1.00 79.12 81 LYS A O 1
ATOM 607 N N . LEU A 1 82 ? 12.924 -4.939 -10.498 1.00 77.88 82 LEU A N 1
ATOM 608 C CA . LEU A 1 82 ? 11.780 -5.513 -11.200 1.00 77.88 82 LEU A CA 1
ATOM 609 C C . LEU A 1 82 ? 10.529 -5.503 -10.299 1.00 77.88 82 LEU A C 1
ATOM 611 O O . LEU A 1 82 ? 10.664 -5.671 -9.081 1.00 77.88 82 LEU A O 1
ATOM 615 N N . PRO A 1 83 ? 9.322 -5.322 -10.867 1.00 76.38 83 PRO A N 1
ATOM 616 C CA . PRO A 1 83 ? 8.078 -5.512 -10.130 1.00 76.38 83 PRO A CA 1
ATOM 617 C C . PRO A 1 83 ? 7.969 -6.932 -9.567 1.00 76.38 83 PRO A C 1
ATOM 619 O O . PRO A 1 83 ? 8.387 -7.901 -10.209 1.00 76.38 83 PRO A O 1
ATOM 622 N N . ASP A 1 84 ? 7.375 -7.061 -8.381 1.00 75.75 84 ASP A N 1
ATOM 623 C CA . ASP A 1 84 ? 7.147 -8.365 -7.760 1.00 75.75 84 ASP A CA 1
ATOM 624 C C . ASP A 1 84 ? 6.240 -9.219 -8.668 1.00 75.75 84 ASP A C 1
ATOM 626 O O . ASP A 1 84 ? 5.201 -8.760 -9.138 1.00 75.75 84 ASP A O 1
ATOM 630 N N . GLY A 1 85 ? 6.656 -10.457 -8.952 1.00 70.75 85 GLY A N 1
ATOM 631 C CA . GLY A 1 85 ? 5.954 -11.359 -9.876 1.00 70.75 85 GLY A CA 1
ATOM 632 C C . GLY A 1 85 ? 6.369 -11.234 -11.347 1.00 70.75 85 GLY A C 1
ATOM 633 O O . GLY A 1 85 ? 5.950 -12.053 -12.161 1.00 70.75 85 GLY A O 1
ATOM 634 N N . TYR A 1 86 ? 7.237 -10.282 -11.706 1.00 72.69 86 TYR A N 1
ATOM 635 C CA . TYR A 1 86 ? 7.767 -10.199 -13.064 1.00 72.69 86 TYR A CA 1
ATOM 636 C C . TYR A 1 86 ? 8.797 -11.306 -13.333 1.00 72.69 86 TYR A C 1
ATOM 638 O O . TYR A 1 86 ? 9.891 -11.318 -12.769 1.00 72.69 86 TYR A O 1
ATOM 646 N N . THR A 1 87 ? 8.460 -12.234 -14.225 1.00 70.75 87 THR A N 1
ATOM 647 C CA . THR A 1 87 ? 9.300 -13.391 -14.586 1.00 70.75 87 THR A CA 1
ATOM 648 C C . THR A 1 87 ? 9.870 -13.307 -16.007 1.00 70.75 87 THR A C 1
ATOM 650 O O . THR A 1 87 ? 10.583 -14.213 -16.439 1.00 70.75 87 THR A O 1
ATOM 653 N N . GLY A 1 88 ? 9.609 -12.206 -16.719 1.00 70.00 88 GLY A N 1
ATOM 654 C CA . GLY A 1 88 ? 9.997 -12.005 -18.116 1.00 70.00 88 GLY A CA 1
ATOM 655 C C . GLY A 1 88 ? 8.863 -12.284 -19.106 1.00 70.00 88 GLY A C 1
ATOM 656 O O . GLY A 1 88 ? 7.821 -12.845 -18.769 1.00 70.00 88 GLY A O 1
ATOM 657 N N . ILE A 1 89 ? 9.056 -11.880 -20.363 1.00 61.84 89 ILE A N 1
ATOM 658 C CA . ILE A 1 89 ? 8.068 -12.092 -21.431 1.00 61.84 89 ILE A CA 1
ATOM 659 C C . ILE A 1 89 ? 7.938 -13.597 -21.720 1.00 61.84 89 ILE A C 1
ATOM 661 O O . ILE A 1 89 ? 8.880 -14.226 -22.198 1.00 61.84 89 ILE A O 1
ATOM 665 N N . GLY A 1 90 ? 6.756 -14.166 -21.468 1.00 63.28 90 GLY A N 1
ATOM 666 C CA . GLY A 1 90 ? 6.448 -15.570 -21.767 1.00 63.28 90 GLY A CA 1
ATOM 667 C C . GLY A 1 90 ? 6.915 -16.575 -20.712 1.00 63.28 90 GLY A C 1
ATOM 668 O O . GLY A 1 90 ? 6.831 -17.781 -20.950 1.00 63.28 90 GLY A O 1
ATOM 669 N N . ALA A 1 91 ? 7.391 -16.107 -19.558 1.00 62.50 91 ALA A N 1
ATOM 670 C CA . ALA A 1 91 ? 7.535 -16.976 -18.405 1.00 62.50 91 ALA A CA 1
ATOM 671 C C . ALA A 1 91 ? 6.139 -17.320 -17.850 1.00 62.50 91 ALA A C 1
ATOM 673 O O . ALA A 1 91 ? 5.267 -16.450 -17.847 1.00 62.50 91 ALA A O 1
ATOM 674 N N . PRO A 1 92 ? 5.905 -18.579 -17.433 1.00 59.72 92 PRO A N 1
ATOM 675 C CA . PRO A 1 92 ? 4.640 -18.960 -16.826 1.00 59.72 92 PRO A CA 1
ATOM 676 C C . PRO A 1 92 ? 4.363 -18.059 -15.618 1.00 59.72 92 PRO A C 1
ATOM 678 O O . PRO A 1 92 ? 5.265 -17.772 -14.820 1.00 59.72 92 PRO A O 1
ATOM 681 N N . ASP A 1 93 ? 3.119 -17.603 -15.549 1.00 60.72 93 ASP A N 1
ATOM 682 C CA . ASP A 1 93 ? 2.497 -17.017 -14.372 1.00 60.72 93 ASP A CA 1
ATOM 683 C C . ASP A 1 93 ? 2.842 -17.873 -13.141 1.00 60.72 93 ASP A C 1
ATOM 685 O O . ASP A 1 93 ? 2.689 -19.095 -13.135 1.00 60.72 93 ASP A O 1
ATOM 689 N N . GLN A 1 94 ? 3.414 -17.249 -12.107 1.00 58.03 94 GLN A N 1
ATOM 690 C CA . GLN A 1 94 ? 3.672 -17.930 -10.827 1.00 58.03 94 GLN A CA 1
ATOM 691 C C . GLN A 1 94 ? 2.460 -17.856 -9.884 1.00 58.03 94 GLN A C 1
ATOM 693 O O . GLN A 1 94 ? 2.469 -18.458 -8.810 1.00 58.03 94 GLN A O 1
ATOM 698 N N . ASP A 1 95 ? 1.415 -17.146 -10.295 1.00 57.84 95 ASP A N 1
ATOM 699 C CA . ASP A 1 95 ? 0.067 -17.133 -9.747 1.00 57.84 95 ASP A CA 1
ATOM 700 C C . ASP A 1 95 ? -0.773 -18.210 -10.446 1.00 57.84 95 ASP A C 1
ATOM 702 O O . ASP A 1 95 ? -1.515 -17.933 -11.379 1.00 57.84 95 ASP A O 1
ATOM 706 N N . GLY A 1 96 ? -0.584 -19.466 -10.029 1.00 49.94 96 GLY A N 1
ATOM 707 C CA . GLY A 1 96 ? -1.286 -20.620 -10.610 1.00 49.94 96 GLY A CA 1
ATOM 708 C C . GLY A 1 96 ? -2.811 -20.534 -10.629 1.00 49.94 96 GLY A C 1
ATOM 709 O O . GLY A 1 96 ? -3.400 -19.805 -9.798 1.00 49.94 96 GLY A O 1
#